Protein AF-A0A2L0RQ17-F1 (afdb_monomer_lite)

pLDDT: mean 86.35, std 10.78, range [54.88, 98.5]

Organism: NCBI:txid76758

Secondary structure (DSSP, 8-state):
-THHHHHHHHHHHHHH-SHHHHSSEEEE-SSEEEEE-SS-TT-EEEEEHHHHHHHHHHS----S-HHHHHHHHHHHHHHHHHHHHTTGGGTGGG-HHHHHHHTTS---HHHHHHHTT-GGGEEEEEHHHHHTT--EEEEETTEEEEEETTEEEETTEE--PPPTTSEEEEE-

Structure (mmCIF, N/CA/C/O backbone):
data_AF-A0A2L0RQ17-F1
#
_entry.id   AF-A0A2L0RQ17-F1
#
loop_
_atom_site.group_PDB
_atom_site.id
_atom_site.type_symbol
_atom_site.label_atom_id
_atom_site.label_alt_id
_atom_site.label_comp_id
_atom_site.label_asym_id
_atom_site.label_entity_id
_atom_site.label_seq_id
_atom_site.pdbx_PDB_ins_code
_atom_site.Cartn_x
_atom_site.Cartn_y
_atom_site.Cartn_z
_atom_site.occupancy
_atom_site.B_iso_or_equiv
_atom_site.auth_seq_id
_atom_site.auth_comp_id
_atom_site.auth_asym_id
_atom_site.auth_atom_id
_atom_site.pdbx_PDB_model_num
ATOM 1 N N . MET A 1 1 ? -7.430 6.240 -11.269 1.00 55.38 1 MET A N 1
ATOM 2 C CA . MET A 1 1 ? -6.621 5.081 -11.698 1.00 55.38 1 MET A CA 1
ATOM 3 C C . MET A 1 1 ? -5.622 4.778 -10.595 1.00 55.38 1 MET A C 1
ATOM 5 O O . MET A 1 1 ? -4.577 5.408 -10.534 1.00 55.38 1 MET A O 1
ATOM 9 N N . ASN A 1 2 ? -5.922 3.796 -9.751 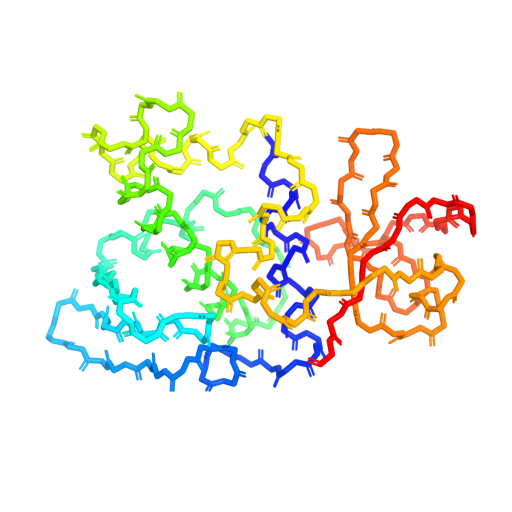1.00 65.38 2 ASN A N 1
ATOM 10 C CA . ASN A 1 2 ? -5.154 3.366 -8.575 1.00 65.38 2 ASN A CA 1
ATOM 11 C C . ASN A 1 2 ? -3.809 2.669 -8.879 1.00 65.38 2 ASN A C 1
ATOM 13 O O . ASN A 1 2 ? -3.313 1.863 -8.084 1.00 65.38 2 ASN A O 1
ATOM 17 N N . CYS A 1 3 ? -3.219 2.952 -10.042 1.00 69.25 3 CYS A N 1
ATOM 18 C CA . CYS A 1 3 ? -2.043 2.268 -10.571 1.00 69.25 3 CYS A CA 1
ATOM 19 C C . CYS A 1 3 ? -0.836 2.343 -9.632 1.00 69.25 3 CYS A C 1
ATOM 21 O O . CYS A 1 3 ? -0.119 1.357 -9.479 1.00 69.25 3 CYS A O 1
ATOM 23 N N . VAL A 1 4 ? -0.670 3.467 -8.933 1.00 77.75 4 VAL A N 1
ATOM 24 C CA . VAL A 1 4 ? 0.422 3.700 -7.983 1.00 77.75 4 VAL A CA 1
ATOM 25 C C . VAL A 1 4 ? 0.338 2.752 -6.792 1.00 77.75 4 VAL A C 1
ATOM 27 O O . VAL A 1 4 ? 1.306 2.055 -6.483 1.00 77.75 4 VAL A O 1
ATOM 30 N N . THR A 1 5 ? -0.829 2.663 -6.153 1.00 82.44 5 THR A N 1
ATOM 31 C CA . THR A 1 5 ? -1.026 1.761 -5.013 1.00 82.44 5 THR A CA 1
ATOM 32 C C . THR A 1 5 ? -0.902 0.292 -5.441 1.00 82.44 5 THR A C 1
ATOM 34 O O . THR A 1 5 ? -0.234 -0.494 -4.768 1.00 82.44 5 THR A O 1
ATOM 37 N N . VAL A 1 6 ? -1.471 -0.091 -6.589 1.00 84.38 6 VAL A N 1
ATOM 38 C CA . VAL A 1 6 ? -1.394 -1.471 -7.103 1.00 84.38 6 VAL A CA 1
ATOM 39 C C . VAL A 1 6 ? 0.040 -1.883 -7.446 1.00 84.38 6 VAL A C 1
ATOM 41 O O . VAL A 1 6 ? 0.471 -2.977 -7.071 1.00 84.38 6 VAL A O 1
ATOM 44 N N . ALA A 1 7 ? 0.800 -1.010 -8.108 1.00 81.88 7 ALA A N 1
ATOM 45 C CA . ALA A 1 7 ? 2.212 -1.237 -8.394 1.00 81.88 7 ALA A CA 1
ATOM 46 C C . ALA A 1 7 ? 3.051 -1.308 -7.107 1.00 81.88 7 ALA A C 1
ATOM 48 O O . ALA A 1 7 ? 3.916 -2.176 -6.967 1.00 81.88 7 ALA A O 1
ATOM 49 N N . GLY A 1 8 ? 2.766 -0.440 -6.132 1.00 86.25 8 GLY A N 1
ATOM 50 C CA . GLY A 1 8 ? 3.424 -0.463 -4.829 1.00 86.25 8 GLY A CA 1
ATOM 51 C C . GLY A 1 8 ? 3.225 -1.792 -4.096 1.00 86.25 8 GLY A C 1
ATOM 52 O O . GLY A 1 8 ? 4.191 -2.377 -3.608 1.00 86.25 8 GLY A O 1
ATOM 53 N N . ILE A 1 9 ? 1.992 -2.312 -4.085 1.00 90.06 9 ILE A N 1
ATOM 54 C CA . ILE A 1 9 ? 1.655 -3.601 -3.461 1.00 90.06 9 ILE A CA 1
ATOM 55 C C . ILE A 1 9 ? 2.424 -4.739 -4.125 1.00 90.06 9 ILE A C 1
ATOM 57 O O . ILE A 1 9 ? 3.038 -5.546 -3.436 1.00 90.06 9 ILE A O 1
ATOM 61 N N . LYS A 1 10 ? 2.457 -4.787 -5.458 1.00 86.69 10 LYS A N 1
ATOM 62 C CA . LYS A 1 10 ? 3.177 -5.841 -6.187 1.00 86.69 10 LYS A CA 1
ATOM 63 C C . LYS A 1 10 ? 4.678 -5.795 -5.954 1.00 86.69 10 LYS A C 1
ATOM 65 O O . LYS A 1 10 ? 5.279 -6.838 -5.716 1.00 86.69 10 LYS A O 1
ATOM 70 N N . ALA A 1 11 ? 5.269 -4.603 -5.969 1.00 85.88 11 ALA A N 1
ATOM 71 C CA . ALA A 1 11 ? 6.683 -4.427 -5.660 1.00 85.88 11 ALA A CA 1
ATOM 72 C C . ALA A 1 11 ? 7.006 -4.885 -4.228 1.00 85.88 11 ALA A C 1
ATOM 74 O O . ALA A 1 11 ? 7.980 -5.608 -4.014 1.00 85.88 11 ALA A O 1
ATOM 75 N N . ALA A 1 12 ? 6.164 -4.521 -3.255 1.00 89.88 12 ALA A N 1
ATOM 76 C CA . ALA A 1 12 ? 6.306 -4.960 -1.870 1.00 89.88 12 ALA A CA 1
ATOM 77 C C . ALA A 1 12 ? 6.183 -6.483 -1.743 1.00 89.88 12 ALA A C 1
ATOM 79 O O . ALA A 1 12 ? 7.023 -7.110 -1.095 1.00 89.88 12 ALA A O 1
ATOM 80 N N . MET A 1 13 ? 5.202 -7.082 -2.423 1.00 91.25 13 MET A N 1
ATOM 81 C CA . MET A 1 13 ? 4.995 -8.527 -2.402 1.00 91.25 13 MET A CA 1
ATOM 82 C C . MET A 1 13 ? 6.136 -9.304 -3.054 1.00 91.25 13 MET A C 1
ATOM 84 O O . MET A 1 13 ? 6.538 -10.347 -2.549 1.00 91.25 13 MET A O 1
ATOM 88 N N . GLN A 1 14 ? 6.712 -8.774 -4.131 1.00 87.31 14 GLN A N 1
ATOM 89 C CA . GLN A 1 14 ? 7.892 -9.352 -4.768 1.00 87.31 14 GLN A CA 1
ATOM 90 C C . GLN A 1 14 ? 9.139 -9.242 -3.879 1.00 87.31 14 GLN A C 1
ATOM 92 O O . GLN A 1 14 ? 9.979 -10.140 -3.886 1.00 87.31 14 GLN A O 1
ATOM 97 N N . ARG A 1 15 ? 9.283 -8.145 -3.123 1.00 87.69 15 ARG A N 1
ATOM 98 C CA . ARG A 1 15 ? 10.460 -7.898 -2.280 1.00 87.69 15 ARG A CA 1
ATOM 99 C C . ARG A 1 15 ? 10.444 -8.678 -0.973 1.00 87.69 15 ARG A C 1
ATOM 101 O O . ARG A 1 15 ? 11.493 -9.177 -0.560 1.00 87.69 15 ARG A O 1
ATOM 108 N N . PHE A 1 16 ? 9.308 -8.657 -0.283 1.00 90.00 16 PHE A N 1
ATOM 109 C CA . PHE A 1 16 ? 9.192 -9.095 1.106 1.00 90.00 16 PHE A CA 1
ATOM 110 C C . PHE A 1 16 ? 8.309 -10.335 1.260 1.00 90.00 16 PHE A C 1
ATOM 112 O O . PHE A 1 16 ? 8.579 -11.142 2.145 1.00 90.00 16 PHE A O 1
ATOM 119 N N . GLY A 1 17 ? 7.301 -10.501 0.401 1.00 92.19 17 GLY A N 1
ATOM 120 C CA . GLY A 1 17 ? 6.271 -11.534 0.518 1.00 92.19 17 GLY A CA 1
ATOM 121 C C . GLY A 1 17 ? 4.892 -10.958 0.865 1.00 92.19 17 GLY A C 1
ATOM 122 O O . GLY A 1 17 ? 4.564 -9.830 0.517 1.00 92.19 17 GLY A O 1
ATOM 123 N N . GLY A 1 18 ? 4.051 -11.743 1.523 1.00 93.12 18 GLY A N 1
ATOM 124 C CA . GLY A 1 18 ? 2.716 -11.346 1.949 1.00 93.12 18 GLY A CA 1
ATOM 125 C C . GLY A 1 18 ? 2.682 -10.272 3.052 1.00 93.12 18 GLY A C 1
ATOM 126 O O . GLY A 1 18 ? 3.712 -9.749 3.491 1.00 93.12 18 GLY A O 1
ATOM 127 N N . PRO A 1 19 ? 1.473 -9.920 3.524 1.00 96.00 19 PRO A N 1
ATOM 128 C CA . PRO A 1 19 ? 1.251 -8.848 4.496 1.00 96.00 19 PRO A CA 1
ATOM 129 C C . PRO A 1 19 ? 2.036 -9.019 5.804 1.00 96.00 19 PRO A C 1
ATOM 131 O O . PRO A 1 19 ? 2.517 -8.040 6.374 1.00 96.00 19 PRO A O 1
ATOM 134 N N . ASP A 1 20 ? 2.200 -10.261 6.255 1.00 95.06 20 ASP A N 1
ATOM 135 C CA . ASP A 1 20 ? 2.970 -10.655 7.436 1.00 95.06 20 ASP A CA 1
ATOM 136 C C . ASP A 1 20 ? 4.465 -10.331 7.309 1.00 95.06 20 ASP A C 1
ATOM 138 O O . ASP A 1 20 ? 5.121 -10.058 8.313 1.00 95.06 20 ASP A O 1
ATOM 142 N N . GLN A 1 21 ? 4.997 -10.291 6.084 1.00 94.88 21 GLN A N 1
ATOM 143 C CA . GLN A 1 21 ? 6.376 -9.885 5.811 1.00 94.88 21 GLN A CA 1
ATOM 144 C C . GLN A 1 21 ? 6.522 -8.427 5.365 1.00 94.88 21 GLN A C 1
ATOM 146 O O . GLN A 1 21 ? 7.653 -7.940 5.290 1.00 94.88 21 GLN A O 1
ATOM 151 N N . VAL A 1 22 ? 5.435 -7.704 5.087 1.00 95.25 22 VAL A N 1
ATOM 152 C CA . VAL A 1 22 ? 5.472 -6.278 4.702 1.00 95.25 22 VAL A CA 1
ATOM 153 C C . VAL A 1 22 ? 5.268 -5.360 5.906 1.00 95.25 22 VAL A C 1
ATOM 155 O O . VAL A 1 22 ? 6.013 -4.393 6.075 1.00 95.25 22 VAL A O 1
ATOM 158 N N . TYR A 1 23 ? 4.293 -5.658 6.762 1.00 96.62 23 TYR A N 1
ATOM 159 C CA . TYR A 1 23 ? 3.975 -4.834 7.928 1.00 96.62 23 TYR A CA 1
ATOM 160 C C . TYR A 1 23 ? 4.866 -5.182 9.133 1.00 96.62 23 TYR A C 1
ATOM 162 O O . TYR A 1 23 ? 5.695 -6.094 9.075 1.00 96.62 23 TYR A O 1
ATOM 170 N N . ALA A 1 24 ? 4.763 -4.412 10.221 1.00 96.31 24 ALA A N 1
ATOM 171 C CA . ALA A 1 24 ? 5.441 -4.749 11.477 1.00 96.31 24 ALA A CA 1
ATOM 172 C C . ALA A 1 24 ? 4.685 -5.838 12.251 1.00 96.31 24 ALA A C 1
ATOM 174 O O . ALA A 1 24 ? 5.309 -6.671 12.902 1.00 96.31 24 ALA A O 1
ATOM 175 N N . SER A 1 25 ? 3.351 -5.818 12.204 1.00 97.25 25 SER A N 1
ATOM 176 C CA . SER A 1 25 ? 2.494 -6.922 12.643 1.00 97.25 25 SER A CA 1
ATOM 177 C C . SER A 1 25 ? 1.123 -6.849 11.972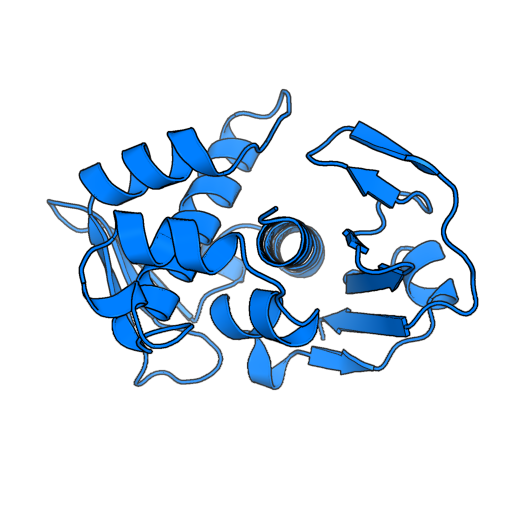 1.00 97.25 25 SER A C 1
ATOM 179 O O . SER A 1 25 ? 0.652 -5.769 11.606 1.00 97.25 25 SER A O 1
ATOM 181 N N . VAL A 1 26 ? 0.495 -8.015 11.820 1.00 97.62 26 VAL A N 1
ATOM 182 C CA . VAL A 1 26 ? -0.893 -8.178 11.382 1.00 97.62 26 VAL A CA 1
ATOM 183 C C . VAL A 1 26 ? -1.572 -9.108 12.376 1.00 97.62 26 VAL A C 1
ATOM 185 O O . VAL A 1 26 ? -1.219 -10.281 12.479 1.00 97.62 26 VAL A O 1
ATOM 188 N N . GLU A 1 27 ? -2.540 -8.585 13.116 1.00 97.75 27 GLU A N 1
ATOM 189 C CA . GLU A 1 27 ? -3.254 -9.312 14.159 1.00 97.75 27 GLU A CA 1
ATOM 190 C C . GLU A 1 27 ? -4.720 -9.435 13.777 1.00 97.75 27 GLU A C 1
ATOM 192 O O . GLU A 1 27 ? -5.399 -8.445 13.509 1.00 97.75 27 GLU A O 1
ATOM 197 N N . ARG A 1 28 ? -5.226 -10.666 13.736 1.00 97.38 28 ARG A N 1
ATOM 198 C CA . ARG A 1 28 ? -6.639 -10.905 13.456 1.00 97.38 28 ARG A CA 1
ATOM 199 C C . ARG A 1 28 ? -7.475 -10.557 14.682 1.00 97.38 28 ARG A C 1
ATOM 201 O O . ARG A 1 28 ? -7.164 -10.982 15.791 1.00 97.38 28 ARG A O 1
ATOM 208 N N . THR A 1 29 ? -8.573 -9.852 14.463 1.00 97.31 29 THR A N 1
ATOM 209 C CA . THR A 1 29 ? -9.560 -9.514 15.490 1.00 97.31 29 THR A CA 1
ATOM 210 C C . THR A 1 29 ? -10.905 -10.164 15.157 1.00 97.31 29 THR A C 1
ATOM 212 O O . THR A 1 29 ? -11.041 -10.887 14.167 1.00 97.31 29 THR A O 1
ATOM 215 N N . ARG A 1 30 ? -11.916 -9.957 16.009 1.00 96.50 30 ARG A N 1
ATOM 216 C CA . ARG A 1 30 ? -13.260 -10.522 15.800 1.00 96.50 30 ARG A CA 1
ATOM 217 C C . ARG A 1 30 ? -13.942 -9.952 14.552 1.00 96.50 30 ARG A C 1
ATOM 219 O O . ARG A 1 30 ? -14.729 -10.646 13.918 1.00 96.50 30 ARG A O 1
ATOM 226 N N . ASP A 1 31 ? -13.691 -8.686 14.250 1.00 96.38 31 ASP A N 1
ATOM 227 C CA . ASP A 1 31 ? -14.371 -7.903 13.220 1.00 96.38 31 ASP A CA 1
ATOM 228 C C . ASP A 1 31 ? -13.448 -7.486 12.064 1.00 96.38 31 ASP A C 1
ATOM 230 O O . ASP A 1 31 ? -13.908 -6.840 11.119 1.00 96.38 31 ASP A O 1
ATOM 234 N N . GLY A 1 32 ? -12.171 -7.877 12.100 1.00 97.81 32 GLY A N 1
ATOM 235 C CA . GLY A 1 32 ? -11.209 -7.528 11.068 1.00 97.81 32 GLY A CA 1
ATOM 236 C C . GLY A 1 32 ? -9.764 -7.848 11.438 1.00 97.81 32 GLY A C 1
ATOM 237 O O . GLY A 1 32 ? -9.435 -8.971 11.834 1.00 97.81 32 GLY A O 1
ATOM 238 N N . PHE A 1 33 ? -8.895 -6.854 11.262 1.00 98.44 33 PHE A N 1
ATOM 239 C CA . PHE A 1 33 ? -7.460 -6.955 11.494 1.00 98.44 33 PHE A CA 1
ATOM 240 C C . PHE A 1 33 ? -6.891 -5.645 12.031 1.00 98.44 33 PHE A C 1
ATOM 242 O O . PHE A 1 33 ? -7.163 -4.576 11.485 1.00 98.44 33 PHE A O 1
ATOM 249 N N . THR A 1 34 ? -6.022 -5.750 13.029 1.00 98.25 34 THR A N 1
ATOM 250 C CA . THR A 1 34 ? -5.162 -4.662 13.487 1.00 98.25 34 THR A CA 1
ATOM 251 C C . THR A 1 34 ? -3.813 -4.785 12.793 1.00 98.25 34 THR A C 1
ATOM 253 O O . THR A 1 34 ? -3.155 -5.823 12.867 1.00 98.25 34 THR A O 1
ATOM 256 N N . VAL A 1 35 ? -3.388 -3.727 12.111 1.00 98.19 35 VAL A N 1
ATOM 257 C CA . VAL A 1 35 ? -2.139 -3.689 11.348 1.00 98.19 35 VAL A CA 1
ATOM 258 C C . VAL A 1 35 ? -1.250 -2.591 11.893 1.00 98.19 35 VAL A C 1
ATOM 260 O O . VAL A 1 35 ? -1.646 -1.426 11.920 1.00 98.19 35 VAL A O 1
ATOM 263 N N . ARG A 1 36 ? -0.031 -2.951 12.296 1.00 97.88 36 ARG A N 1
ATOM 264 C CA . ARG A 1 36 ? 0.993 -1.994 12.722 1.00 97.88 36 ARG A CA 1
ATOM 265 C C . ARG A 1 36 ? 1.989 -1.767 11.597 1.00 97.88 36 ARG A C 1
ATOM 267 O O . ARG A 1 36 ? 2.558 -2.723 11.060 1.00 97.88 36 ARG A O 1
ATOM 274 N N . MET A 1 37 ? 2.230 -0.506 11.256 1.00 96.56 37 MET A N 1
ATOM 275 C CA . MET A 1 37 ? 3.111 -0.161 10.143 1.00 96.56 37 MET A CA 1
ATOM 276 C C . MET A 1 37 ? 4.586 -0.356 10.490 1.00 96.56 37 MET A C 1
ATOM 278 O O . MET A 1 37 ? 5.006 -0.227 11.640 1.00 96.56 37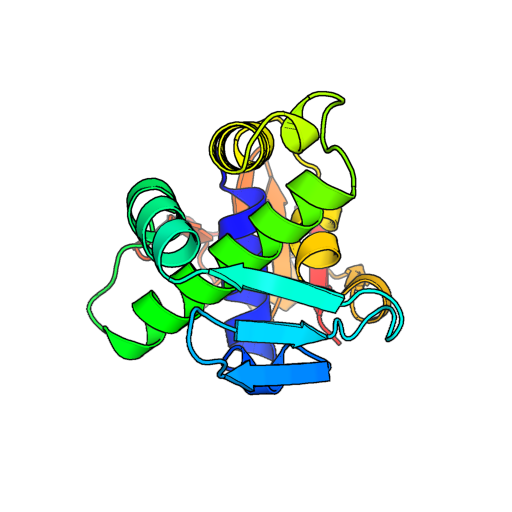 MET A O 1
ATOM 282 N N . ARG A 1 38 ? 5.385 -0.654 9.461 1.00 95.00 38 ARG A N 1
ATOM 283 C CA . ARG A 1 38 ? 6.838 -0.835 9.575 1.00 95.00 38 ARG A CA 1
ATOM 284 C C . ARG A 1 38 ? 7.611 0.481 9.637 1.00 95.00 38 ARG A C 1
ATOM 286 O O . ARG A 1 38 ? 8.665 0.532 10.262 1.00 95.00 38 ARG A O 1
ATOM 293 N N . ASP A 1 39 ? 7.114 1.533 8.997 1.00 93.62 39 ASP A N 1
ATOM 294 C CA . ASP A 1 39 ? 7.773 2.841 8.962 1.00 93.62 39 ASP A CA 1
ATOM 295 C C . ASP A 1 39 ? 7.668 3.598 10.289 1.00 93.62 39 ASP A C 1
ATOM 297 O O . ASP A 1 39 ? 8.591 4.332 10.641 1.00 93.62 39 ASP A O 1
ATOM 301 N N . ASN A 1 40 ? 6.571 3.416 11.024 1.00 92.50 40 ASN A N 1
ATOM 302 C CA . ASN A 1 40 ? 6.365 3.999 12.341 1.00 92.50 40 ASN A CA 1
ATOM 303 C C . ASN A 1 40 ? 5.448 3.099 13.196 1.00 92.50 40 ASN A C 1
ATOM 305 O O . ASN A 1 40 ? 4.267 2.974 12.872 1.00 92.50 40 ASN A O 1
ATOM 309 N N . PRO A 1 41 ? 5.934 2.537 14.320 1.00 84.06 41 PRO A N 1
ATOM 310 C CA . PRO A 1 41 ? 5.124 1.705 15.213 1.00 84.06 41 PRO A CA 1
ATOM 311 C C . PRO A 1 41 ? 3.896 2.405 15.811 1.00 84.06 41 PRO A C 1
ATOM 313 O O . PRO A 1 41 ? 2.958 1.721 16.216 1.00 84.06 41 PRO A O 1
ATOM 316 N N . ALA A 1 42 ? 3.887 3.742 15.877 1.00 91.69 42 ALA A N 1
ATOM 317 C CA . ALA A 1 42 ? 2.730 4.515 16.331 1.00 91.69 42 ALA A CA 1
ATOM 318 C C . ALA A 1 42 ? 1.577 4.515 15.309 1.00 91.69 42 ALA A C 1
ATOM 320 O O . ALA A 1 42 ? 0.431 4.764 15.675 1.00 91.69 42 ALA A O 1
ATOM 321 N N . ASN A 1 43 ? 1.857 4.194 14.043 1.00 95.19 43 ASN A N 1
ATOM 322 C CA . ASN A 1 43 ? 0.837 4.063 13.012 1.00 95.19 43 ASN A CA 1
ATOM 323 C C . ASN A 1 43 ? 0.247 2.654 13.084 1.00 95.19 43 ASN A C 1
ATOM 325 O O . ASN A 1 43 ? 0.831 1.686 12.592 1.00 95.19 43 ASN A O 1
ATOM 329 N N . THR A 1 44 ? -0.909 2.547 13.728 1.00 97.06 44 THR A N 1
ATOM 330 C CA . THR A 1 44 ? -1.689 1.313 13.813 1.00 97.06 44 THR A CA 1
ATOM 331 C C . THR A 1 44 ? -3.080 1.561 13.255 1.00 97.06 44 THR A C 1
ATOM 333 O O . THR A 1 44 ? -3.726 2.550 13.596 1.00 97.06 44 THR A O 1
ATOM 336 N N . TYR A 1 45 ? -3.540 0.658 12.396 1.00 97.56 45 TYR A N 1
ATOM 337 C CA . TYR A 1 45 ? -4.798 0.786 11.676 1.00 97.56 45 TYR A CA 1
ATOM 338 C C . TYR A 1 45 ? -5.649 -0.465 11.858 1.00 97.56 45 TYR A C 1
ATOM 340 O O . TYR A 1 45 ? -5.159 -1.581 11.699 1.00 97.56 45 TYR A O 1
ATOM 348 N N . HIS A 1 46 ? -6.932 -0.275 12.157 1.00 98.12 46 HIS A N 1
ATOM 349 C CA . HIS A 1 46 ? -7.916 -1.356 12.166 1.00 98.12 46 HIS A CA 1
ATOM 350 C C . HIS A 1 46 ? -8.666 -1.372 10.837 1.00 98.12 46 HIS A C 1
ATOM 352 O O . HIS A 1 46 ? -9.239 -0.358 10.434 1.00 98.12 46 HIS A O 1
ATOM 358 N N . VAL A 1 47 ? -8.641 -2.515 10.158 1.00 98.12 47 VAL A N 1
ATOM 359 C CA . VAL A 1 47 ? -9.359 -2.763 8.905 1.00 98.12 47 VAL A CA 1
ATOM 360 C C . VAL A 1 47 ? -10.442 -3.789 9.180 1.00 98.12 47 VAL A C 1
ATOM 362 O O . VAL A 1 47 ? -10.142 -4.922 9.558 1.00 98.12 47 VAL A O 1
ATOM 365 N N . THR A 1 48 ? -11.699 -3.412 8.976 1.00 98.50 48 THR A N 1
ATOM 366 C CA . THR A 1 48 ? -12.835 -4.314 9.203 1.00 98.50 48 THR A CA 1
ATOM 367 C C . THR A 1 48 ? -13.023 -5.301 8.048 1.00 98.50 48 THR A C 1
ATOM 369 O O . THR A 1 48 ? -12.564 -5.086 6.924 1.00 98.50 48 THR A O 1
ATOM 372 N N . HIS A 1 49 ? -13.769 -6.380 8.287 1.00 98.19 49 HIS A N 1
ATOM 373 C CA . HIS A 1 49 ? -14.170 -7.303 7.220 1.00 98.19 49 HIS A CA 1
ATOM 374 C C . HIS A 1 49 ? -14.999 -6.625 6.118 1.00 98.19 49 HIS A C 1
ATOM 376 O O . HIS A 1 49 ? -14.855 -6.974 4.948 1.00 98.19 49 HIS A O 1
ATOM 382 N N . ALA A 1 50 ? -15.839 -5.647 6.469 1.00 98.06 50 ALA A N 1
ATOM 383 C CA . ALA A 1 50 ? -16.631 -4.900 5.492 1.00 98.06 50 ALA A CA 1
ATOM 384 C C . ALA A 1 50 ? -15.738 -4.057 4.567 1.00 98.06 50 ALA A C 1
ATOM 386 O O . ALA A 1 50 ? -15.901 -4.083 3.350 1.00 98.06 50 ALA A O 1
ATOM 387 N N . GLU A 1 51 ? -14.744 -3.382 5.138 1.00 98.31 51 GLU A N 1
ATOM 388 C CA . GLU A 1 51 ? -13.775 -2.570 4.396 1.00 98.31 51 GLU A CA 1
ATOM 389 C C . GLU A 1 51 ? -12.876 -3.423 3.506 1.00 98.31 51 GLU A C 1
ATOM 391 O O . GLU A 1 51 ? -12.606 -3.056 2.365 1.00 98.31 51 GLU A O 1
ATOM 396 N N . LEU A 1 52 ? -12.466 -4.601 3.981 1.00 97.50 52 LEU A N 1
ATOM 397 C CA . LEU A 1 52 ? -11.723 -5.552 3.160 1.00 97.50 52 LEU A CA 1
ATOM 398 C C . LEU A 1 52 ? -12.525 -5.980 1.921 1.00 97.50 52 LEU A C 1
ATOM 400 O O . LEU A 1 52 ? -11.972 -6.040 0.822 1.00 97.50 52 LEU A O 1
ATOM 404 N N . ASN A 1 53 ? -13.824 -6.244 2.082 1.00 96.88 53 ASN A N 1
ATOM 405 C CA . ASN A 1 53 ? -14.701 -6.605 0.969 1.00 96.88 53 ASN A CA 1
ATOM 406 C C . ASN A 1 53 ? -14.880 -5.440 -0.016 1.00 96.88 53 ASN A C 1
ATOM 408 O O . ASN A 1 53 ? -14.817 -5.649 -1.227 1.00 96.88 53 ASN A O 1
ATOM 412 N N . GLU A 1 54 ? -15.064 -4.214 0.483 1.00 97.06 54 GLU A N 1
ATOM 413 C CA . GLU A 1 54 ? -15.181 -3.029 -0.373 1.00 97.06 54 GLU A CA 1
ATOM 414 C C . GLU A 1 54 ? -13.884 -2.765 -1.154 1.00 97.06 54 GLU A C 1
ATOM 416 O O . GLU A 1 54 ? -13.914 -2.520 -2.362 1.00 97.06 54 GLU A O 1
ATOM 421 N N . ALA A 1 55 ? -12.735 -2.882 -0.488 1.00 95.50 55 ALA A N 1
ATOM 422 C CA . ALA A 1 55 ? -11.425 -2.743 -1.108 1.00 95.50 55 ALA A CA 1
ATOM 423 C C . ALA A 1 55 ? -11.198 -3.807 -2.193 1.00 95.50 55 ALA A C 1
ATOM 425 O O . ALA A 1 55 ? -10.753 -3.473 -3.289 1.00 95.50 55 ALA A O 1
ATOM 426 N N . ALA A 1 56 ? -11.554 -5.069 -1.932 1.00 93.75 56 ALA A N 1
ATOM 427 C CA . ALA A 1 56 ? -11.440 -6.150 -2.911 1.00 93.75 56 ALA A CA 1
ATOM 428 C C . ALA A 1 56 ? -12.304 -5.916 -4.162 1.00 93.75 56 ALA A C 1
ATOM 430 O O . ALA A 1 56 ? -11.884 -6.258 -5.266 1.00 93.75 56 ALA A O 1
ATOM 431 N N . ALA A 1 57 ? -13.479 -5.299 -4.012 1.00 93.44 57 ALA A N 1
ATOM 432 C CA . ALA A 1 57 ? -14.347 -4.956 -5.138 1.00 93.44 57 ALA A CA 1
ATOM 433 C C . ALA A 1 57 ? -13.789 -3.814 -6.010 1.00 93.44 57 ALA A C 1
ATOM 435 O O . ALA A 1 57 ? -14.132 -3.723 -7.188 1.00 93.44 57 ALA A O 1
ATOM 436 N N . ARG A 1 58 ? -12.932 -2.948 -5.450 1.00 90.69 58 ARG A N 1
ATOM 437 C CA . ARG A 1 58 ? -12.409 -1.740 -6.118 1.00 90.69 58 ARG A CA 1
ATOM 438 C C . ARG A 1 58 ? -10.941 -1.822 -6.534 1.00 90.69 58 ARG A C 1
ATOM 440 O O . ARG A 1 58 ? -10.506 -1.034 -7.364 1.00 90.69 58 ARG A O 1
ATOM 447 N N . SER A 1 59 ? -10.174 -2.765 -5.993 1.00 86.19 59 SER A N 1
ATOM 448 C CA . SER A 1 59 ? -8.723 -2.850 -6.208 1.00 86.19 59 SER A CA 1
ATOM 449 C C . SER A 1 59 ? -8.328 -3.097 -7.667 1.00 86.19 59 SER A C 1
ATOM 451 O O . SER A 1 59 ? -7.273 -2.643 -8.111 1.00 86.19 59 SER A O 1
ATOM 453 N N . GLY A 1 60 ? -9.161 -3.819 -8.422 1.00 84.75 60 GLY A N 1
ATOM 454 C CA . GLY A 1 60 ? -8.904 -4.166 -9.819 1.00 84.75 60 GLY A CA 1
ATOM 455 C C . GLY A 1 60 ? -7.813 -5.225 -10.026 1.00 84.75 60 GLY A C 1
ATOM 456 O O . GLY A 1 60 ? -7.425 -5.461 -11.171 1.00 84.75 60 GLY A O 1
ATOM 457 N N . PHE A 1 61 ? -7.309 -5.876 -8.967 1.00 84.69 61 PHE A N 1
ATOM 458 C CA . PHE A 1 61 ? -6.332 -6.964 -9.102 1.00 84.69 61 PHE A CA 1
ATOM 459 C C . PHE A 1 61 ? -6.911 -8.144 -9.897 1.00 84.69 61 PHE A C 1
ATOM 461 O O . PHE A 1 61 ? -8.028 -8.594 -9.643 1.00 84.69 61 PHE A O 1
ATOM 468 N N . ARG A 1 62 ? -6.126 -8.682 -10.838 1.00 83.44 62 ARG A N 1
ATOM 469 C CA . ARG A 1 62 ? -6.470 -9.872 -11.629 1.00 83.44 62 ARG A CA 1
ATOM 470 C C . ARG A 1 62 ? -5.362 -10.915 -11.525 1.00 83.44 62 ARG A C 1
ATOM 472 O O . ARG A 1 62 ? -4.186 -10.575 -11.426 1.00 83.44 62 ARG A O 1
ATOM 479 N N . GLY A 1 63 ? -5.737 -12.191 -11.546 1.00 81.88 63 GLY A N 1
ATOM 480 C CA . GLY A 1 63 ? -4.800 -13.310 -11.464 1.00 81.88 63 GLY A CA 1
ATOM 481 C C . GLY A 1 63 ? -5.506 -14.633 -11.179 1.00 81.88 63 GLY A C 1
ATOM 482 O O . GLY A 1 63 ? -6.711 -14.665 -10.952 1.00 81.88 63 GLY A O 1
ATOM 483 N N . THR A 1 64 ? -4.753 -15.731 -11.195 1.00 84.38 64 THR A N 1
ATOM 484 C CA . THR A 1 64 ? -5.273 -17.089 -10.936 1.00 84.38 64 THR A CA 1
ATOM 485 C C . THR A 1 64 ? -4.918 -17.616 -9.545 1.00 84.38 64 THR A C 1
ATOM 487 O O . THR A 1 64 ? -5.522 -18.575 -9.072 1.00 84.38 64 THR A O 1
ATOM 490 N N . ASN A 1 65 ? -3.955 -16.993 -8.858 1.00 89.50 65 ASN A N 1
ATOM 491 C CA . ASN A 1 65 ? -3.566 -17.368 -7.503 1.00 89.50 65 ASN A CA 1
ATOM 492 C C . ASN A 1 65 ? -4.440 -16.636 -6.473 1.00 89.50 65 ASN A C 1
ATOM 494 O O . ASN A 1 65 ? -4.191 -15.475 -6.145 1.00 89.50 65 ASN A O 1
ATOM 498 N N . GLN A 1 66 ? -5.445 -17.330 -5.932 1.00 91.06 66 GLN A N 1
ATOM 499 C CA . GLN A 1 66 ? -6.403 -16.736 -4.997 1.00 91.06 66 GLN A CA 1
ATOM 500 C C . GLN A 1 66 ? -5.759 -16.240 -3.694 1.00 91.06 66 GLN A C 1
ATOM 502 O O . GLN A 1 66 ? -6.169 -15.208 -3.168 1.00 91.06 66 GLN A O 1
ATOM 507 N N . LYS A 1 67 ? -4.737 -16.937 -3.178 1.00 91.88 67 LYS A N 1
ATOM 508 C CA . LYS A 1 67 ? -4.019 -16.503 -1.968 1.00 91.88 67 LYS A CA 1
ATOM 509 C C . LYS A 1 67 ? -3.368 -15.141 -2.199 1.00 91.88 67 LYS A C 1
ATOM 511 O O . LYS A 1 67 ? -3.571 -14.229 -1.406 1.00 91.88 67 LYS A O 1
ATOM 516 N N . MET A 1 68 ? -2.667 -14.998 -3.321 1.00 89.50 68 MET A N 1
ATOM 517 C CA . MET A 1 68 ? -1.999 -13.752 -3.695 1.00 89.50 68 MET A CA 1
ATOM 518 C C . MET A 1 68 ? -2.996 -12.609 -3.919 1.00 89.50 68 MET A C 1
ATOM 520 O O . MET A 1 68 ? -2.741 -11.487 -3.494 1.00 89.50 68 MET A O 1
ATOM 524 N N . LEU A 1 69 ? -4.152 -12.887 -4.534 1.00 92.56 69 LEU A N 1
ATOM 525 C CA . LEU A 1 69 ? -5.215 -11.889 -4.694 1.00 92.56 69 LEU A CA 1
ATOM 526 C C . LEU A 1 69 ? -5.776 -11.425 -3.347 1.00 92.56 69 LEU A C 1
ATOM 528 O O . LEU A 1 69 ? -5.958 -10.228 -3.143 1.00 92.56 69 LEU A O 1
ATOM 532 N N . ASN A 1 70 ? -6.016 -12.350 -2.416 1.00 94.75 70 ASN A N 1
ATOM 533 C CA . ASN A 1 70 ? -6.509 -12.011 -1.082 1.00 94.75 70 ASN A CA 1
ATOM 534 C C . ASN A 1 70 ? -5.494 -11.157 -0.309 1.00 94.75 70 ASN A C 1
ATOM 536 O O . ASN A 1 70 ? -5.874 -10.175 0.324 1.00 94.75 70 ASN A O 1
ATOM 540 N N . GLU A 1 71 ? -4.207 -11.496 -0.398 1.00 96.44 71 GLU A N 1
ATOM 541 C CA . GLU A 1 71 ? -3.114 -10.731 0.211 1.00 96.44 71 GLU A CA 1
ATOM 542 C C . GLU A 1 71 ? -2.988 -9.326 -0.388 1.00 96.44 71 GLU A C 1
ATOM 544 O O . GLU A 1 71 ? -2.898 -8.346 0.350 1.00 96.44 71 GLU A O 1
ATOM 549 N N . ALA A 1 72 ? -3.061 -9.207 -1.714 1.00 94.56 72 ALA A N 1
ATOM 550 C CA . ALA A 1 72 ? -3.007 -7.921 -2.398 1.00 94.56 72 ALA A CA 1
ATOM 551 C C . ALA A 1 72 ? -4.219 -7.034 -2.058 1.00 94.56 72 ALA A C 1
ATOM 553 O O . ALA A 1 72 ? -4.061 -5.849 -1.759 1.00 94.56 72 ALA A O 1
ATOM 554 N N . ASN A 1 73 ? -5.426 -7.610 -2.030 1.00 96.12 73 ASN A N 1
ATOM 555 C CA . ASN A 1 73 ? -6.647 -6.913 -1.614 1.00 96.12 73 ASN A CA 1
ATOM 556 C C . ASN A 1 73 ? -6.577 -6.453 -0.154 1.00 96.12 73 ASN A C 1
ATOM 558 O O . ASN A 1 73 ? -7.005 -5.344 0.163 1.00 96.12 73 ASN A O 1
ATOM 562 N N . PHE A 1 74 ? -5.994 -7.270 0.724 1.00 98.00 74 PHE A N 1
ATOM 563 C CA . PHE A 1 74 ? -5.745 -6.891 2.109 1.00 98.00 74 PHE A CA 1
ATOM 564 C C . PHE A 1 74 ? -4.813 -5.681 2.207 1.00 98.00 74 PHE A C 1
ATOM 566 O O . PHE A 1 74 ? -5.149 -4.697 2.863 1.00 98.00 74 PHE A O 1
ATOM 573 N N . MET A 1 75 ? -3.679 -5.705 1.504 1.00 97.62 75 MET A N 1
ATOM 574 C CA . MET A 1 75 ? -2.740 -4.579 1.496 1.00 97.62 75 MET A CA 1
ATOM 575 C C . MET A 1 75 ? -3.355 -3.304 0.899 1.00 97.62 75 MET A C 1
ATOM 577 O O . MET A 1 75 ? -3.069 -2.202 1.369 1.00 97.62 75 MET A O 1
ATOM 581 N N . TYR A 1 76 ? -4.243 -3.442 -0.090 1.00 96.38 76 TYR A N 1
ATOM 582 C CA . TYR A 1 76 ? -5.012 -2.327 -0.649 1.00 96.38 76 TYR A CA 1
ATOM 583 C C . TYR A 1 76 ? -5.966 -1.714 0.381 1.00 96.38 76 TYR A C 1
ATOM 585 O O . TYR A 1 76 ? -5.996 -0.493 0.537 1.00 96.38 76 TYR A O 1
ATOM 593 N N . ALA A 1 77 ? -6.672 -2.547 1.153 1.00 97.75 77 ALA A N 1
ATOM 594 C CA . ALA A 1 77 ? -7.537 -2.086 2.236 1.00 97.75 77 ALA A CA 1
ATOM 595 C C . ALA A 1 77 ? -6.754 -1.336 3.328 1.00 97.75 77 ALA A C 1
ATOM 597 O O . ALA A 1 77 ? -7.198 -0.289 3.797 1.00 97.75 77 ALA A O 1
ATOM 598 N N . VAL A 1 78 ? -5.563 -1.824 3.697 1.00 97.88 78 VAL A N 1
ATOM 599 C CA . VAL A 1 78 ? -4.672 -1.142 4.654 1.00 97.88 78 VAL A CA 1
ATOM 600 C C . VAL A 1 78 ? -4.198 0.207 4.107 1.00 97.88 78 VAL A C 1
ATOM 602 O O . VAL A 1 78 ? -4.220 1.197 4.839 1.00 97.88 78 VAL A O 1
ATOM 605 N N . SER A 1 79 ? -3.823 0.277 2.824 1.00 96.31 79 SER A N 1
ATOM 606 C CA . SER A 1 79 ? -3.448 1.539 2.167 1.00 96.31 79 SER A CA 1
ATOM 607 C C . SER A 1 79 ? -4.585 2.565 2.237 1.00 96.31 79 SER A C 1
ATOM 609 O O . SER A 1 79 ? -4.376 3.697 2.674 1.00 96.31 79 SER A O 1
ATOM 611 N N . ALA A 1 80 ? -5.814 2.147 1.911 1.00 96.50 80 ALA A N 1
ATOM 612 C CA . ALA A 1 80 ? -7.005 2.991 1.998 1.00 96.50 80 ALA A CA 1
ATOM 613 C C . ALA A 1 80 ? -7.301 3.425 3.438 1.00 96.50 80 ALA A C 1
ATOM 615 O O . ALA A 1 80 ? -7.627 4.581 3.691 1.00 96.50 80 ALA A O 1
ATOM 616 N N . LYS A 1 81 ? -7.134 2.527 4.413 1.00 97.88 81 LYS A N 1
ATOM 617 C CA . LYS A 1 81 ? -7.338 2.847 5.828 1.00 97.88 81 LYS A CA 1
ATOM 618 C C . LYS A 1 81 ? -6.354 3.905 6.321 1.00 97.88 81 LYS A C 1
ATOM 620 O O . LYS A 1 81 ? -6.744 4.824 7.040 1.00 97.88 81 LYS A O 1
ATOM 625 N N . ARG A 1 82 ? -5.094 3.816 5.896 1.00 96.56 82 ARG A N 1
ATOM 626 C CA . ARG A 1 82 ? -4.101 4.854 6.165 1.00 96.56 82 ARG A CA 1
ATOM 627 C C . ARG A 1 82 ? -4.446 6.166 5.467 1.00 96.56 82 ARG A C 1
ATOM 629 O O . ARG A 1 82 ? -4.392 7.202 6.116 1.00 96.56 82 ARG A O 1
ATOM 636 N N . ALA A 1 83 ? -4.848 6.124 4.197 1.00 95.00 83 ALA A N 1
ATOM 637 C CA . ALA A 1 83 ? -5.287 7.309 3.458 1.00 95.00 83 ALA A CA 1
ATOM 638 C C . ALA A 1 83 ? -6.472 8.010 4.146 1.00 95.00 83 ALA A C 1
ATOM 640 O O . ALA A 1 83 ? -6.477 9.232 4.269 1.00 95.00 83 ALA A O 1
ATOM 641 N N . GLN A 1 84 ? -7.434 7.241 4.665 1.00 97.25 84 GLN A N 1
ATOM 642 C CA . GLN A 1 84 ? -8.552 7.754 5.457 1.00 97.25 84 GLN A CA 1
ATOM 643 C C . GLN A 1 84 ? -8.057 8.496 6.706 1.00 97.25 84 GLN A C 1
ATOM 645 O O . GLN A 1 84 ? -8.482 9.620 6.966 1.00 97.25 84 GLN A O 1
ATOM 650 N N . ALA A 1 85 ? -7.156 7.873 7.471 1.00 96.38 85 ALA A N 1
ATOM 651 C CA . ALA A 1 85 ? -6.625 8.431 8.714 1.00 96.38 85 ALA A CA 1
ATOM 652 C C . ALA A 1 85 ? -5.738 9.668 8.488 1.00 96.38 85 ALA A C 1
ATOM 654 O O . ALA A 1 85 ? -5.783 10.606 9.278 1.00 96.38 85 ALA A O 1
ATOM 655 N N . GLU A 1 86 ? -4.954 9.683 7.407 1.00 94.25 86 GLU A N 1
ATOM 656 C CA . GLU A 1 86 ? -4.095 10.809 7.014 1.00 94.25 86 GLU A CA 1
ATOM 657 C C . GLU A 1 86 ? -4.865 11.889 6.216 1.00 94.25 86 GLU A C 1
ATOM 659 O O . GLU A 1 86 ? -4.274 12.884 5.807 1.00 94.25 86 GLU A O 1
ATOM 664 N N . ASN A 1 87 ? -6.182 11.721 6.019 1.00 94.25 87 ASN A N 1
ATOM 665 C CA . ASN A 1 87 ? -7.050 12.589 5.217 1.00 94.25 87 ASN A CA 1
ATOM 666 C C . ASN A 1 87 ? -6.467 12.917 3.829 1.00 94.25 87 ASN A C 1
ATOM 668 O O . ASN A 1 87 ? -6.397 14.079 3.422 1.00 94.25 87 ASN A O 1
ATOM 672 N N . ASN A 1 88 ? -6.048 11.873 3.113 1.00 90.00 88 ASN A N 1
ATOM 673 C CA . ASN A 1 88 ? -5.509 11.963 1.761 1.00 90.00 88 ASN A CA 1
ATOM 674 C C . ASN A 1 88 ? -6.402 12.822 0.845 1.00 90.00 88 ASN A C 1
ATOM 676 O O . ASN A 1 88 ? -7.633 12.754 0.914 1.00 90.00 88 ASN A O 1
ATOM 680 N N . ASP A 1 89 ? -5.774 13.661 0.022 1.00 88.06 89 ASP A N 1
ATOM 681 C CA . ASP A 1 89 ? -6.418 14.651 -0.857 1.00 88.06 89 ASP A CA 1
ATOM 682 C C . ASP A 1 89 ? -7.386 15.632 -0.161 1.00 88.06 89 ASP A C 1
ATOM 684 O O . ASP A 1 89 ? -8.164 16.325 -0.814 1.00 88.06 89 ASP A O 1
ATOM 688 N N . GLY A 1 90 ? -7.364 15.711 1.173 1.00 91.38 90 GLY A N 1
ATOM 689 C CA . GLY A 1 90 ? -8.219 16.595 1.964 1.00 91.38 90 GLY A CA 1
ATOM 690 C C . GLY A 1 90 ? -9.650 16.093 2.183 1.00 91.38 90 GLY A C 1
ATOM 691 O O . GLY A 1 90 ? -10.380 16.722 2.952 1.00 91.38 90 GLY A O 1
ATOM 692 N N . TYR A 1 91 ? -10.052 14.973 1.571 1.00 93.12 91 TYR A N 1
ATOM 693 C CA . TYR A 1 91 ? -11.418 14.437 1.672 1.00 93.12 91 TYR A CA 1
ATOM 694 C C . TYR A 1 91 ? -11.504 12.959 2.083 1.00 93.12 91 TYR A C 1
ATOM 696 O O . TYR A 1 91 ? -12.597 12.490 2.407 1.00 93.12 91 TYR A O 1
ATOM 704 N N . ALA A 1 92 ? -10.396 12.210 2.113 1.00 94.44 92 ALA A N 1
ATOM 705 C CA . ALA A 1 92 ? -10.425 10.776 2.415 1.00 94.44 92 ALA A CA 1
ATOM 706 C C . ALA A 1 92 ? -11.006 10.442 3.799 1.00 94.44 92 ALA A C 1
ATOM 708 O O . ALA A 1 92 ? -11.583 9.373 3.977 1.00 94.44 92 ALA A O 1
ATOM 709 N N . SER A 1 93 ? -10.904 11.346 4.779 1.00 96.75 93 SER A N 1
ATOM 710 C CA . SER A 1 93 ? -11.435 11.122 6.135 1.00 96.75 93 SER A CA 1
ATOM 711 C C . SER A 1 93 ? -12.962 10.993 6.196 1.00 96.75 93 SER A C 1
ATOM 713 O O . SER A 1 93 ? -13.484 10.441 7.164 1.00 96.75 93 SER A O 1
ATOM 715 N N . GLN A 1 94 ? -13.684 11.442 5.162 1.00 97.12 94 GLN A N 1
ATOM 716 C CA . GLN A 1 94 ? -15.150 11.427 5.122 1.00 97.12 94 GLN A CA 1
ATOM 717 C C . GLN A 1 94 ? -15.738 10.013 5.220 1.00 97.12 94 GLN A C 1
ATOM 719 O O . GLN A 1 94 ? -16.792 9.821 5.821 1.00 97.12 94 GLN A O 1
ATOM 724 N N . SER A 1 95 ? -15.093 9.021 4.600 1.00 97.56 95 SER A N 1
ATOM 725 C CA . SER A 1 95 ? -15.513 7.616 4.641 1.00 97.56 95 SER A CA 1
ATOM 726 C C . SER A 1 95 ? -14.427 6.703 4.073 1.00 97.56 95 SER A C 1
ATOM 728 O O . SER A 1 95 ? -13.538 7.152 3.354 1.00 97.56 95 SER A O 1
ATOM 730 N N . PHE A 1 96 ? -14.531 5.396 4.318 1.00 97.50 96 PHE A N 1
ATOM 731 C CA . PHE A 1 96 ? -13.628 4.433 3.685 1.00 97.50 96 PHE A CA 1
ATOM 732 C C . PHE A 1 96 ? -13.757 4.443 2.151 1.00 97.50 96 PHE A C 1
ATOM 734 O O . PHE A 1 96 ? -12.747 4.428 1.452 1.00 97.50 96 PHE A O 1
ATOM 741 N N . SER A 1 97 ? -14.975 4.593 1.613 1.00 96.25 97 SER A N 1
ATOM 742 C CA . SER A 1 97 ? -15.177 4.785 0.170 1.00 96.25 97 SER A CA 1
ATOM 743 C C . SER A 1 97 ? -14.499 6.054 -0.352 1.00 96.25 97 SER A C 1
ATOM 745 O O . SER A 1 97 ? -14.000 6.042 -1.476 1.00 96.25 97 SER A O 1
ATOM 747 N N . ALA A 1 98 ? -14.509 7.153 0.409 1.00 95.25 98 ALA A N 1
ATOM 748 C CA . ALA A 1 98 ? -13.816 8.381 0.023 1.00 95.25 98 ALA A CA 1
ATOM 749 C C . ALA A 1 98 ? -12.300 8.158 -0.013 1.00 95.25 98 ALA A C 1
ATOM 751 O O . ALA A 1 98 ? -11.644 8.594 -0.953 1.00 95.25 98 ALA A O 1
ATOM 752 N N . ALA A 1 99 ? -11.762 7.404 0.945 1.00 95.44 99 ALA A N 1
ATOM 753 C CA . ALA A 1 99 ? -10.360 7.013 0.939 1.00 95.44 99 ALA A CA 1
ATOM 754 C C . ALA A 1 99 ? -9.996 6.090 -0.232 1.00 95.44 99 ALA A C 1
ATOM 756 O O . ALA A 1 99 ? -8.944 6.260 -0.832 1.00 95.44 99 ALA A O 1
ATOM 757 N N . LEU A 1 100 ? -10.863 5.151 -0.623 1.00 93.50 100 LEU A N 1
ATOM 758 C CA . LEU A 1 100 ? -10.644 4.349 -1.834 1.00 93.50 100 LEU A CA 1
ATOM 759 C C . LEU A 1 100 ? -10.623 5.227 -3.092 1.00 93.50 100 LEU A C 1
ATOM 761 O O . LEU A 1 100 ? -9.761 5.036 -3.942 1.00 93.50 100 LEU A O 1
ATOM 765 N N . ASN A 1 101 ? -11.514 6.220 -3.182 1.00 91.31 101 ASN A N 1
ATOM 766 C CA . ASN A 1 101 ? -11.518 7.179 -4.289 1.00 91.31 101 ASN A CA 1
ATOM 767 C C . ASN A 1 101 ? -10.261 8.065 -4.293 1.00 91.31 101 ASN A C 1
ATOM 769 O O . ASN A 1 101 ? -9.755 8.397 -5.362 1.00 91.31 101 ASN A O 1
ATOM 773 N N . SER A 1 102 ? -9.725 8.420 -3.122 1.00 89.38 102 SER A N 1
ATOM 774 C CA . SER A 1 102 ? -8.470 9.175 -3.048 1.00 89.38 102 SER A CA 1
ATOM 775 C C . SER A 1 102 ? -7.269 8.352 -3.498 1.00 89.38 102 SER A C 1
ATOM 777 O O . SER A 1 102 ? -6.273 8.929 -3.901 1.00 89.38 102 SER A O 1
ATOM 779 N N . LEU A 1 103 ? -7.367 7.014 -3.491 1.00 87.56 103 LEU A N 1
ATOM 780 C CA . LEU A 1 103 ? -6.335 6.164 -4.090 1.00 87.56 103 LEU A CA 1
ATOM 781 C C . LEU A 1 103 ? -6.322 6.202 -5.625 1.00 87.56 103 LEU A C 1
ATOM 783 O O . LEU A 1 103 ? -5.402 5.680 -6.253 1.00 87.56 103 LEU A O 1
ATOM 787 N N . ASP A 1 104 ? -7.368 6.756 -6.238 1.00 76.75 104 ASP A N 1
ATOM 788 C CA . ASP A 1 104 ? -7.547 6.842 -7.684 1.00 76.75 104 ASP A CA 1
ATOM 789 C C . ASP A 1 104 ? -7.107 8.189 -8.281 1.00 76.75 104 ASP A C 1
ATOM 791 O O . ASP A 1 104 ? -7.183 8.349 -9.508 1.00 76.75 104 ASP A O 1
ATOM 795 N N . SER A 1 105 ? -6.660 9.136 -7.451 1.00 65.38 105 SER A N 1
ATOM 796 C CA . SER A 1 105 ? -6.185 10.456 -7.871 1.00 65.38 105 SER A CA 1
ATOM 797 C C . SER A 1 105 ? -4.718 10.411 -8.342 1.00 65.38 105 SER A C 1
ATOM 799 O O . SER A 1 105 ? -4.102 9.348 -8.413 1.00 65.38 105 SER A O 1
ATOM 801 N N . TRP A 1 106 ? -4.172 11.547 -8.780 1.00 56.22 106 TRP A N 1
ATOM 802 C CA . TRP A 1 106 ? -2.808 11.664 -9.311 1.00 56.22 106 TRP A CA 1
ATOM 803 C C . TRP A 1 106 ? -1.752 11.466 -8.211 1.00 56.22 106 TRP A C 1
ATOM 805 O O . TRP A 1 106 ? -1.196 12.427 -7.688 1.00 56.22 106 TRP A O 1
ATOM 815 N N . GLU A 1 107 ? -1.474 10.213 -7.859 1.00 61.69 107 GLU A N 1
ATOM 816 C CA . GLU A 1 107 ? -0.498 9.870 -6.824 1.00 61.69 107 GLU A CA 1
ATOM 817 C C . GLU A 1 107 ? 0.932 9.850 -7.367 1.00 61.69 107 GLU A C 1
ATOM 819 O O . GLU A 1 107 ? 1.210 9.364 -8.467 1.00 61.69 107 GLU A O 1
ATOM 824 N N . ASN A 1 108 ? 1.885 10.307 -6.555 1.00 65.31 108 ASN A N 1
ATOM 825 C CA . ASN A 1 108 ? 3.301 10.104 -6.846 1.00 65.31 108 ASN A CA 1
ATOM 826 C C . ASN A 1 108 ? 3.697 8.657 -6.499 1.00 65.31 108 ASN A C 1
ATOM 828 O O . ASN A 1 108 ? 3.318 8.140 -5.455 1.00 65.31 108 ASN A O 1
ATOM 832 N N . THR A 1 109 ? 4.537 8.024 -7.322 1.00 65.19 109 THR A N 1
ATOM 833 C CA . THR A 1 109 ? 5.226 6.736 -7.079 1.00 65.19 109 THR A CA 1
ATOM 834 C C . THR A 1 109 ? 5.631 6.464 -5.622 1.00 65.19 109 THR A C 1
ATOM 836 O O . THR A 1 109 ? 5.503 5.339 -5.140 1.00 65.19 109 THR A O 1
ATOM 839 N N . TYR A 1 110 ? 6.142 7.480 -4.918 1.00 75.31 110 TYR A N 1
ATOM 840 C CA . TYR A 1 110 ? 6.554 7.366 -3.515 1.00 75.31 110 TYR A CA 1
ATOM 841 C C . TYR A 1 110 ? 5.373 7.085 -2.577 1.00 75.31 110 TYR A C 1
ATOM 843 O O . TYR A 1 110 ? 5.502 6.344 -1.605 1.00 75.31 110 TYR A O 1
ATOM 851 N N . GLU A 1 111 ? 4.220 7.671 -2.871 1.00 78.94 111 GLU A N 1
ATOM 852 C CA . GLU A 1 111 ? 3.045 7.697 -2.015 1.00 78.94 111 GLU A CA 1
ATOM 853 C C . GLU A 1 111 ? 2.432 6.307 -1.835 1.00 78.94 111 GLU A C 1
ATOM 855 O O . GLU A 1 111 ? 2.188 5.896 -0.703 1.00 78.94 111 GLU A O 1
ATOM 860 N N . GLY A 1 112 ? 2.301 5.525 -2.911 1.00 81.75 112 GLY A N 1
ATOM 861 C CA . GLY A 1 112 ? 1.798 4.149 -2.826 1.00 81.75 112 GLY A CA 1
ATOM 862 C C . GLY A 1 112 ? 2.658 3.257 -1.926 1.00 81.75 112 GLY A C 1
ATOM 863 O O . GLY A 1 112 ? 2.138 2.536 -1.076 1.00 81.75 112 GLY A O 1
ATOM 864 N N . LEU A 1 113 ? 3.989 3.343 -2.044 1.00 85.44 113 LEU A N 1
ATOM 865 C CA . LEU A 1 113 ? 4.910 2.605 -1.170 1.00 85.44 113 LEU A CA 1
ATOM 866 C C . LEU A 1 113 ? 4.889 3.146 0.264 1.00 85.44 113 LEU A C 1
ATOM 868 O O . LEU A 1 113 ? 4.907 2.380 1.230 1.00 85.44 113 LEU A O 1
ATOM 872 N N . ALA A 1 114 ? 4.818 4.467 0.416 1.00 87.56 114 ALA A N 1
ATOM 873 C CA . ALA A 1 114 ? 4.718 5.110 1.711 1.00 87.56 114 ALA A CA 1
ATOM 874 C C . ALA A 1 114 ? 3.468 4.648 2.461 1.00 87.56 114 ALA A C 1
ATOM 876 O O . ALA A 1 114 ? 3.587 4.284 3.628 1.00 87.56 114 ALA A O 1
ATOM 877 N N . ARG A 1 115 ? 2.302 4.568 1.808 1.00 91.75 115 ARG A N 1
ATOM 878 C CA . ARG A 1 115 ? 1.058 4.117 2.448 1.00 91.75 115 ARG A CA 1
ATOM 879 C C . ARG A 1 115 ? 1.091 2.652 2.877 1.00 91.75 115 ARG A C 1
ATOM 881 O O . ARG A 1 115 ? 0.434 2.303 3.849 1.00 91.75 115 ARG A O 1
ATOM 888 N N . LEU A 1 116 ? 1.948 1.825 2.280 1.00 92.38 116 LEU A N 1
ATOM 889 C CA . LEU A 1 116 ? 2.225 0.460 2.750 1.00 92.38 116 LEU A CA 1
ATOM 890 C C . LEU A 1 116 ? 3.160 0.398 3.967 1.00 92.38 116 LEU A C 1
ATOM 892 O O . LEU A 1 116 ? 3.459 -0.686 4.460 1.00 92.38 116 LEU A O 1
ATOM 896 N N . GLY A 1 117 ? 3.611 1.541 4.486 1.00 92.56 117 GLY A N 1
ATOM 897 C CA . GLY A 1 117 ? 4.490 1.581 5.652 1.00 92.56 117 GLY A CA 1
ATOM 898 C C . GLY A 1 117 ? 5.954 1.368 5.293 1.00 92.56 117 GLY A C 1
ATOM 899 O O . GLY A 1 117 ? 6.729 0.913 6.127 1.00 92.56 117 GLY A O 1
ATOM 900 N N . LEU A 1 118 ? 6.342 1.682 4.054 1.00 92.00 118 LEU A N 1
ATOM 901 C CA . LEU A 1 118 ? 7.680 1.408 3.530 1.00 92.00 118 LEU A CA 1
ATOM 902 C C . LEU A 1 118 ? 8.544 2.664 3.383 1.00 92.00 118 LEU A C 1
ATOM 904 O O . LEU A 1 118 ? 9.597 2.579 2.763 1.00 92.00 118 LEU A O 1
ATOM 908 N N . ARG A 1 119 ? 8.169 3.813 3.968 1.00 90.00 119 ARG A N 1
ATOM 909 C CA . ARG A 1 119 ? 8.911 5.092 3.836 1.00 90.00 119 ARG A CA 1
ATOM 910 C C . ARG A 1 119 ? 10.421 4.943 4.063 1.00 90.00 119 ARG A C 1
ATOM 912 O O . ARG A 1 119 ? 11.212 5.479 3.295 1.00 90.00 119 ARG A O 1
ATOM 919 N N . ASN A 1 120 ? 10.813 4.147 5.058 1.00 89.44 120 ASN A N 1
ATOM 920 C CA . ASN A 1 120 ? 12.218 3.914 5.405 1.00 89.44 120 ASN A CA 1
ATOM 921 C C . ASN A 1 120 ? 12.919 2.894 4.487 1.00 89.44 120 ASN A C 1
ATOM 923 O O . ASN A 1 120 ? 14.137 2.766 4.545 1.00 89.44 120 ASN A O 1
ATOM 927 N N . HIS A 1 121 ? 12.186 2.169 3.644 1.00 87.31 121 HIS A N 1
ATOM 928 C CA . HIS A 1 121 ? 12.683 1.108 2.761 1.00 87.31 121 HIS A CA 1
ATOM 929 C C . HIS A 1 121 ? 12.745 1.516 1.284 1.00 87.31 121 HIS A C 1
ATOM 931 O O . HIS A 1 121 ? 13.166 0.716 0.453 1.00 87.31 121 HIS A O 1
ATOM 937 N N . ILE A 1 122 ? 12.349 2.743 0.947 1.00 86.44 122 ILE A N 1
ATOM 938 C CA . ILE A 1 122 ? 12.379 3.260 -0.423 1.00 86.44 122 ILE A CA 1
ATOM 939 C C . ILE A 1 122 ? 13.765 3.833 -0.722 1.00 86.44 122 ILE A C 1
ATOM 941 O O . ILE A 1 122 ? 14.299 4.618 0.064 1.00 86.44 122 ILE A O 1
ATOM 945 N N . GLN A 1 123 ? 14.336 3.478 -1.872 1.00 85.31 123 GLN A N 1
ATOM 946 C CA . GLN A 1 123 ? 15.570 4.078 -2.382 1.00 85.31 123 GLN A CA 1
ATOM 947 C C . GLN A 1 123 ? 15.474 4.354 -3.889 1.00 85.31 123 GLN A C 1
ATOM 949 O O . GLN A 1 123 ? 14.801 3.602 -4.598 1.00 85.31 123 GLN A O 1
ATOM 954 N N . PRO A 1 124 ? 16.152 5.396 -4.406 1.00 83.12 124 PRO A N 1
ATOM 955 C CA . PRO A 1 124 ? 16.316 5.576 -5.845 1.00 83.12 124 PRO A CA 1
ATOM 956 C C . PRO A 1 124 ? 17.025 4.373 -6.477 1.00 83.12 124 PRO A C 1
ATOM 958 O O . PRO A 1 124 ? 17.962 3.823 -5.898 1.00 83.12 124 PRO A O 1
ATOM 961 N N . ALA A 1 125 ? 16.606 3.989 -7.679 1.00 83.31 125 ALA A N 1
ATOM 962 C CA . ALA A 1 125 ? 17.238 2.935 -8.468 1.00 83.31 125 ALA A CA 1
ATOM 963 C C . ALA A 1 125 ? 17.338 3.339 -9.942 1.00 83.31 125 ALA A C 1
ATOM 965 O O . ALA A 1 125 ? 16.722 4.308 -10.382 1.00 83.31 125 ALA A O 1
ATOM 966 N N . SER A 1 126 ? 18.104 2.579 -10.726 1.00 83.88 126 SER A N 1
ATOM 967 C CA . SER A 1 126 ? 18.042 2.674 -12.184 1.00 83.88 126 SER A CA 1
ATOM 968 C C . SER A 1 126 ? 16.910 1.796 -12.719 1.00 83.88 126 SER A C 1
ATOM 970 O O . SER A 1 126 ? 16.682 0.691 -12.219 1.00 83.88 126 SER A O 1
ATOM 972 N N . ALA A 1 127 ? 16.231 2.235 -13.782 1.00 82.06 127 ALA A N 1
ATOM 973 C CA . ALA A 1 127 ? 15.236 1.399 -14.456 1.00 82.06 127 ALA A CA 1
ATOM 974 C C . ALA A 1 127 ? 15.850 0.075 -14.949 1.00 82.06 127 ALA A C 1
ATOM 976 O O . ALA A 1 127 ? 15.209 -0.971 -14.874 1.00 82.06 127 ALA A O 1
ATOM 977 N N . GLN A 1 128 ? 17.126 0.083 -15.351 1.00 82.38 128 GLN A N 1
ATOM 978 C CA . GLN A 1 128 ? 17.841 -1.136 -15.728 1.00 82.38 128 GLN A CA 1
ATOM 979 C C . GLN A 1 128 ? 17.948 -2.155 -14.580 1.00 82.38 128 GLN A C 1
ATOM 981 O O . GLN A 1 128 ? 17.847 -3.354 -14.829 1.00 82.38 128 GLN A O 1
ATOM 986 N N . ALA A 1 129 ? 18.116 -1.713 -13.329 1.00 81.50 129 ALA A N 1
ATOM 987 C CA . ALA A 1 129 ? 18.145 -2.620 -12.181 1.00 81.50 129 ALA A CA 1
ATOM 988 C C . ALA A 1 129 ? 16.799 -3.343 -12.003 1.00 81.50 129 ALA A C 1
ATOM 990 O O . ALA A 1 129 ? 16.771 -4.561 -11.829 1.00 81.50 129 ALA A O 1
ATOM 991 N N . LEU A 1 130 ? 15.684 -2.617 -12.127 1.00 80.75 130 LEU A N 1
ATOM 992 C CA . LEU A 1 130 ? 14.339 -3.197 -12.058 1.00 80.75 130 LEU A CA 1
ATOM 993 C C . LEU A 1 130 ? 14.054 -4.119 -13.258 1.00 80.75 130 LEU A C 1
ATOM 995 O O . LEU A 1 130 ? 13.486 -5.194 -13.080 1.00 80.75 130 LEU A O 1
ATOM 999 N N . ILE A 1 131 ? 14.510 -3.764 -14.468 1.00 80.75 131 ILE A N 1
ATOM 1000 C CA . ILE A 1 131 ? 14.449 -4.645 -15.654 1.00 80.75 131 ILE A CA 1
ATOM 1001 C C . ILE A 1 131 ? 15.189 -5.965 -15.399 1.00 80.75 131 ILE A C 1
ATOM 1003 O O . ILE A 1 131 ? 14.716 -7.023 -15.811 1.00 80.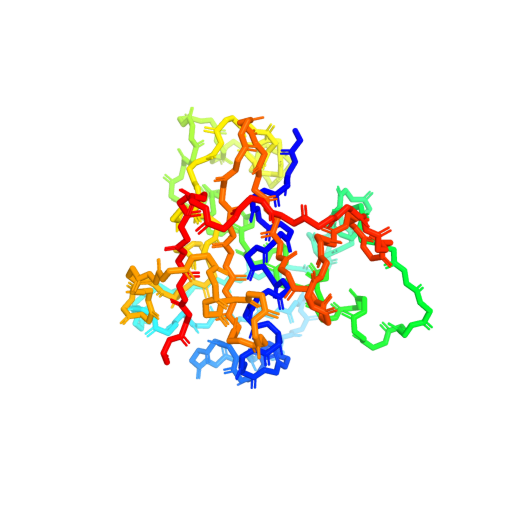75 131 ILE A O 1
ATOM 1007 N N . ASN A 1 132 ? 16.307 -5.914 -14.674 1.00 82.94 132 ASN A N 1
ATOM 1008 C CA . ASN A 1 132 ? 17.094 -7.087 -14.298 1.00 82.94 132 ASN A CA 1
ATOM 1009 C C . ASN A 1 132 ? 16.510 -7.859 -13.094 1.00 82.94 132 ASN A C 1
ATOM 1011 O O . ASN A 1 132 ? 17.120 -8.827 -12.646 1.00 82.94 132 ASN A O 1
ATOM 1015 N N . GLY A 1 133 ? 15.337 -7.466 -12.583 1.00 75.00 133 GLY A N 1
ATOM 1016 C CA . GLY A 1 133 ? 14.586 -8.212 -11.569 1.00 75.00 133 GLY A CA 1
ATOM 1017 C C . GLY A 1 133 ? 14.687 -7.675 -10.142 1.00 75.00 133 GLY A C 1
ATOM 1018 O O . GLY A 1 133 ? 14.164 -8.315 -9.231 1.00 75.00 133 GLY A O 1
ATOM 1019 N N . VAL A 1 134 ? 15.318 -6.516 -9.924 1.00 80.62 134 VAL A N 1
ATOM 1020 C CA . VAL A 1 134 ? 15.294 -5.856 -8.610 1.00 80.62 134 VAL A CA 1
ATOM 1021 C C . VAL A 1 134 ? 13.857 -5.403 -8.290 1.00 80.62 134 VAL A C 1
ATOM 1023 O O . VAL A 1 134 ? 13.268 -4.683 -9.097 1.00 80.62 134 VAL A O 1
ATOM 1026 N N . PRO A 1 135 ? 13.272 -5.788 -7.138 1.00 76.31 135 PRO A N 1
ATOM 1027 C CA . PRO A 1 135 ? 11.907 -5.401 -6.784 1.00 76.31 135 PRO A CA 1
ATOM 1028 C C . PRO A 1 135 ? 11.746 -3.889 -6.579 1.00 76.31 135 PRO A C 1
ATOM 1030 O O . PRO A 1 135 ? 12.448 -3.275 -5.773 1.00 76.31 135 PRO A O 1
ATOM 1033 N N . GLY A 1 136 ? 10.770 -3.288 -7.255 1.00 78.56 136 GLY A N 1
ATOM 1034 C CA . GLY A 1 136 ? 10.551 -1.848 -7.204 1.00 78.56 136 GLY A CA 1
ATOM 1035 C C . GLY A 1 136 ? 9.402 -1.379 -8.089 1.00 78.56 136 GLY A C 1
ATOM 1036 O O . GLY A 1 136 ? 8.704 -2.179 -8.712 1.00 78.56 136 GLY A O 1
ATOM 1037 N N . VAL A 1 137 ? 9.217 -0.065 -8.151 1.00 76.81 137 VAL A N 1
ATOM 1038 C CA . VAL A 1 137 ? 8.237 0.600 -9.018 1.00 76.81 137 VAL A CA 1
ATOM 1039 C C . VAL A 1 137 ? 8.947 1.558 -9.968 1.00 76.81 137 VAL A C 1
ATOM 1041 O O . VAL A 1 137 ? 9.917 2.220 -9.598 1.00 76.81 137 VAL A O 1
ATOM 1044 N N . MET A 1 138 ? 8.454 1.635 -11.198 1.00 76.56 138 MET A N 1
ATOM 1045 C CA . MET A 1 138 ? 8.849 2.631 -12.189 1.00 76.56 138 MET A CA 1
ATOM 1046 C C . MET A 1 138 ? 7.701 3.594 -12.446 1.00 76.56 138 MET A C 1
ATOM 1048 O O . MET A 1 138 ? 6.543 3.183 -12.425 1.00 76.56 138 MET A O 1
ATOM 1052 N N . ALA A 1 139 ? 8.041 4.845 -12.743 1.00 65.81 139 ALA A N 1
ATOM 1053 C CA . ALA A 1 139 ? 7.116 5.832 -13.280 1.00 65.81 139 ALA A CA 1
ATOM 1054 C C . ALA A 1 139 ? 7.551 6.238 -14.695 1.00 65.81 139 ALA A C 1
ATOM 1056 O O . ALA A 1 139 ? 8.698 6.636 -14.913 1.00 65.81 139 ALA A O 1
ATOM 1057 N N . GLN A 1 140 ? 6.631 6.154 -15.654 1.00 62.62 140 GLN A N 1
ATOM 1058 C CA . GLN A 1 140 ? 6.815 6.637 -17.022 1.00 62.62 140 GLN A CA 1
ATOM 1059 C C . GLN A 1 140 ? 5.476 7.125 -17.586 1.00 62.62 140 GLN A C 1
ATOM 1061 O O . GLN A 1 140 ? 4.477 6.424 -17.462 1.00 62.62 140 GLN A O 1
ATOM 1066 N N . ASN A 1 141 ? 5.475 8.283 -18.262 1.00 54.88 141 ASN A N 1
ATOM 1067 C CA . ASN A 1 141 ? 4.302 8.855 -18.943 1.00 54.88 141 ASN A CA 1
ATOM 1068 C C . ASN A 1 141 ? 3.050 8.898 -18.045 1.00 54.88 141 ASN A C 1
ATOM 1070 O O . ASN A 1 141 ? 2.006 8.373 -18.424 1.00 54.88 141 ASN A O 1
ATOM 1074 N N . ASP A 1 142 ? 3.183 9.450 -16.835 1.00 58.38 142 ASP A N 1
ATOM 1075 C CA . ASP A 1 142 ? 2.103 9.548 -15.837 1.00 58.38 142 ASP A CA 1
ATOM 1076 C C . ASP A 1 142 ? 1.522 8.203 -15.360 1.00 58.38 142 ASP A C 1
ATOM 1078 O O . ASP A 1 142 ? 0.454 8.145 -14.751 1.00 58.38 142 ASP A O 1
ATOM 1082 N N . HIS A 1 143 ? 2.246 7.104 -15.590 1.00 65.62 143 HIS A N 1
ATOM 1083 C CA . HIS A 1 143 ? 1.849 5.772 -15.166 1.00 65.62 143 HIS A CA 1
ATOM 1084 C C . HIS A 1 143 ? 2.920 5.122 -14.290 1.00 65.62 143 HIS A C 1
ATOM 1086 O O . HIS A 1 143 ? 4.101 5.074 -14.645 1.00 65.62 143 HIS A O 1
ATOM 1092 N N . VAL A 1 144 ? 2.493 4.599 -13.139 1.00 69.62 144 VAL A N 1
ATOM 1093 C CA . VAL A 1 144 ? 3.347 3.843 -12.222 1.00 69.62 144 VAL A CA 1
ATOM 1094 C C . VAL A 1 144 ? 3.061 2.358 -12.374 1.00 69.62 144 VAL A C 1
ATOM 1096 O O . VAL A 1 144 ? 1.910 1.930 -12.296 1.00 69.62 144 VAL A O 1
ATOM 1099 N N . PHE A 1 145 ? 4.110 1.563 -12.564 1.00 73.38 145 PHE A N 1
ATOM 1100 C CA . PHE A 1 145 ? 4.007 0.118 -12.737 1.00 73.38 145 PHE A CA 1
ATOM 1101 C C . PHE A 1 145 ? 5.162 -0.620 -12.060 1.00 73.38 145 PHE A C 1
ATOM 1103 O O . PHE A 1 145 ? 6.267 -0.102 -11.882 1.00 73.38 145 PHE A O 1
ATOM 1110 N N . THR A 1 146 ? 4.907 -1.874 -11.701 1.00 74.50 146 THR A N 1
ATOM 1111 C CA . THR A 1 146 ? 5.945 -2.829 -11.297 1.00 74.50 146 THR A CA 1
ATOM 1112 C C . THR A 1 146 ? 6.539 -3.469 -12.545 1.00 74.50 146 THR A C 1
ATOM 1114 O O . THR A 1 146 ? 5.856 -3.618 -13.562 1.00 74.50 146 THR A O 1
ATOM 1117 N N . VAL A 1 147 ? 7.804 -3.878 -12.470 1.00 76.50 147 VAL A N 1
ATOM 1118 C CA . VAL A 1 147 ? 8.439 -4.670 -13.524 1.00 76.50 147 VAL A CA 1
ATOM 1119 C C . VAL A 1 147 ? 8.630 -6.098 -13.054 1.00 76.50 147 VAL A C 1
ATOM 1121 O O . VAL A 1 147 ? 9.354 -6.365 -12.099 1.00 76.50 147 VAL A O 1
ATOM 1124 N N . LEU A 1 148 ? 7.969 -7.019 -13.749 1.00 72.19 148 LEU A N 1
ATOM 1125 C CA . LEU A 1 148 ? 8.033 -8.452 -13.499 1.00 72.19 148 LEU A CA 1
ATOM 1126 C C . LEU A 1 148 ? 8.653 -9.122 -14.724 1.00 72.19 148 LEU A C 1
ATOM 1128 O O . LEU A 1 148 ? 8.202 -8.915 -15.852 1.00 72.19 148 LEU A O 1
ATOM 1132 N N . ASN A 1 149 ? 9.707 -9.913 -14.514 1.00 72.12 149 ASN A N 1
ATOM 1133 C CA . ASN A 1 149 ? 10.425 -10.622 -15.583 1.00 72.12 149 ASN A CA 1
ATOM 1134 C C . ASN A 1 149 ? 10.877 -9.699 -16.739 1.00 72.12 149 ASN A C 1
ATOM 1136 O O . ASN A 1 149 ? 10.770 -10.051 -17.915 1.00 72.12 149 ASN A O 1
ATOM 1140 N N . GLY A 1 150 ? 11.337 -8.486 -16.412 1.00 76.31 150 GLY A N 1
ATOM 1141 C CA . GLY A 1 150 ? 11.821 -7.501 -17.387 1.00 76.31 150 GLY A CA 1
ATOM 1142 C C . GLY A 1 150 ? 10.734 -6.820 -18.231 1.00 76.31 150 GLY A C 1
ATOM 1143 O O . GLY A 1 150 ? 11.054 -6.182 -19.238 1.00 76.31 150 GLY A O 1
ATOM 1144 N N . ARG A 1 151 ? 9.454 -6.949 -17.859 1.00 77.81 151 ARG A N 1
ATOM 1145 C CA . ARG A 1 151 ? 8.315 -6.312 -18.540 1.00 77.81 151 ARG A CA 1
ATOM 1146 C C . ARG A 1 151 ? 7.435 -5.556 -17.552 1.00 77.81 151 ARG A C 1
ATOM 1148 O O . ARG A 1 151 ? 7.381 -5.918 -16.379 1.00 77.81 151 ARG A O 1
ATOM 1155 N N . THR A 1 152 ? 6.742 -4.522 -18.023 1.00 77.38 152 THR A N 1
ATOM 1156 C CA . THR A 1 152 ? 5.736 -3.834 -17.204 1.00 77.38 152 THR A CA 1
ATOM 1157 C C . THR A 1 152 ? 4.619 -4.804 -16.828 1.00 77.38 152 THR A C 1
ATOM 1159 O O . THR A 1 152 ? 4.291 -5.706 -17.600 1.00 77.38 152 THR A O 1
ATOM 1162 N N . ASP A 1 153 ? 4.052 -4.654 -15.637 1.00 77.56 153 ASP A N 1
ATOM 1163 C CA . ASP A 1 153 ? 2.882 -5.413 -15.209 1.00 77.56 153 ASP A CA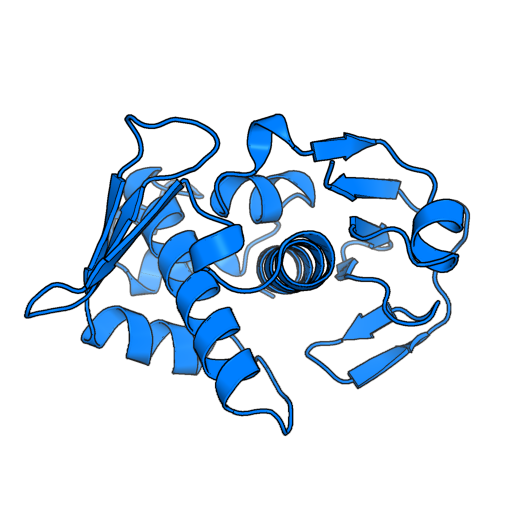 1
ATOM 1164 C C . ASP A 1 153 ? 1.662 -4.492 -15.082 1.00 77.56 153 ASP A C 1
ATOM 1166 O O . ASP A 1 153 ? 1.675 -3.508 -14.344 1.00 77.56 153 ASP A O 1
ATOM 1170 N N . ASN A 1 154 ? 0.600 -4.830 -15.814 1.00 69.62 154 ASN A N 1
ATOM 1171 C CA . ASN A 1 154 ? -0.653 -4.088 -15.868 1.00 69.62 154 ASN A CA 1
ATOM 1172 C C . ASN A 1 154 ? -1.749 -4.911 -15.179 1.00 69.62 154 ASN A C 1
ATOM 1174 O O . ASN A 1 154 ? -2.363 -5.790 -15.787 1.00 69.62 154 ASN A O 1
ATOM 1178 N N . TYR A 1 155 ? -1.944 -4.687 -13.877 1.00 62.41 155 TYR A N 1
ATOM 1179 C CA . TYR A 1 155 ? -2.942 -5.395 -13.056 1.00 62.41 155 TYR A CA 1
ATOM 1180 C C . TYR A 1 155 ? -2.867 -6.940 -13.119 1.00 62.41 155 TYR A C 1
ATOM 1182 O O . TYR A 1 155 ? -3.849 -7.606 -12.815 1.00 62.41 155 TYR A O 1
ATOM 1190 N N . GLY A 1 156 ? -1.691 -7.517 -13.409 1.00 64.06 156 GLY A N 1
ATOM 1191 C CA . GLY A 1 156 ? -1.463 -8.969 -13.491 1.00 64.06 156 GLY A CA 1
ATOM 1192 C C . GLY A 1 156 ? -1.294 -9.487 -14.922 1.00 64.06 156 GLY A C 1
ATOM 1193 O O . GLY A 1 156 ? -1.158 -10.691 -15.128 1.00 64.06 156 GLY A O 1
ATOM 1194 N N . THR A 1 157 ? -1.319 -8.594 -15.915 1.00 66.50 157 THR A N 1
ATOM 1195 C CA . THR A 1 157 ? -1.033 -8.911 -17.319 1.00 66.50 157 THR A CA 1
ATOM 1196 C C . THR A 1 157 ? 0.306 -8.306 -17.721 1.00 66.50 157 THR A C 1
ATOM 1198 O O . THR A 1 157 ? 0.553 -7.125 -17.480 1.00 66.50 157 THR A O 1
ATOM 1201 N N . SER A 1 158 ? 1.160 -9.090 -18.380 1.00 75.75 158 SER A N 1
ATOM 1202 C CA . SER A 1 158 ? 2.438 -8.580 -18.881 1.00 75.75 158 SER A CA 1
ATOM 1203 C C . SER A 1 158 ? 2.227 -7.550 -19.995 1.00 75.75 158 SER A C 1
ATOM 1205 O O . SER A 1 158 ? 1.508 -7.799 -20.962 1.00 75.75 158 SER A O 1
ATOM 1207 N N . GLY A 1 159 ? 2.865 -6.393 -19.849 1.00 77.38 159 GLY A N 1
ATOM 1208 C CA . GLY A 1 159 ? 2.835 -5.268 -20.771 1.00 77.38 159 GLY A CA 1
ATOM 1209 C C . GLY A 1 159 ? 4.096 -5.181 -21.630 1.00 77.38 159 GLY A C 1
ATOM 1210 O O . GLY A 1 159 ? 4.609 -6.189 -22.117 1.00 77.38 159 GLY A O 1
ATOM 1211 N N . TYR A 1 160 ? 4.579 -3.963 -21.867 1.00 77.75 160 TYR A N 1
ATOM 1212 C CA . TYR A 1 160 ? 5.692 -3.644 -22.766 1.00 77.75 160 TYR A CA 1
ATOM 1213 C C . TYR A 1 160 ? 7.059 -3.693 -22.054 1.00 77.75 160 TYR A C 1
ATOM 1215 O O . TYR A 1 160 ? 7.146 -3.940 -20.851 1.00 77.75 160 TYR A O 1
ATOM 1223 N N . ARG A 1 161 ? 8.155 -3.504 -22.803 1.00 79.69 161 ARG A N 1
ATOM 1224 C CA . ARG A 1 161 ? 9.495 -3.324 -22.216 1.00 79.69 161 ARG A CA 1
ATOM 1225 C C . ARG A 1 161 ? 9.662 -1.867 -21.760 1.00 79.69 161 ARG A C 1
ATOM 1227 O O . ARG A 1 161 ? 9.579 -0.997 -22.624 1.00 79.69 161 ARG A O 1
ATOM 1234 N N . PRO A 1 162 ? 9.902 -1.597 -20.467 1.00 77.94 162 PRO A N 1
ATOM 1235 C CA . PRO A 1 162 ? 10.040 -0.231 -19.971 1.00 77.94 162 PRO A CA 1
ATOM 1236 C C . PRO A 1 162 ? 11.262 0.484 -20.561 1.00 77.94 162 PRO A C 1
ATOM 1238 O O . PRO A 1 162 ? 12.245 -0.162 -20.929 1.00 77.94 162 PRO A O 1
ATOM 1241 N N . ASP A 1 163 ? 11.213 1.817 -20.618 1.00 79.88 163 ASP A N 1
ATOM 1242 C CA . ASP A 1 163 ? 12.372 2.629 -21.005 1.00 79.88 163 ASP A CA 1
ATOM 1243 C C . ASP A 1 163 ? 13.463 2.539 -19.923 1.00 79.88 163 ASP A C 1
ATOM 1245 O O . ASP A 1 163 ? 13.193 2.836 -18.755 1.00 79.88 163 ASP A O 1
ATOM 1249 N N . PRO A 1 164 ? 14.707 2.170 -20.279 1.00 78.75 164 PRO A N 1
ATOM 1250 C CA . PRO A 1 164 ? 15.818 2.081 -19.333 1.00 78.75 164 PRO A CA 1
ATOM 1251 C C . PRO A 1 164 ? 16.224 3.427 -18.701 1.00 78.75 164 PRO A C 1
ATOM 1253 O O . PRO A 1 164 ? 17.070 3.434 -17.805 1.00 78.75 164 PRO A O 1
ATOM 1256 N N . ARG A 1 165 ? 15.651 4.556 -19.138 1.00 79.56 165 ARG A N 1
ATOM 1257 C CA . ARG A 1 165 ? 15.849 5.895 -18.557 1.00 79.56 165 ARG A CA 1
ATOM 1258 C C . ARG A 1 165 ? 14.694 6.375 -17.670 1.00 79.56 165 ARG A C 1
ATOM 1260 O O . ARG A 1 165 ? 14.756 7.499 -17.179 1.00 79.56 165 ARG A O 1
ATOM 1267 N N . ALA A 1 166 ? 13.655 5.563 -17.463 1.00 80.88 166 ALA A N 1
ATOM 1268 C CA . ALA A 1 166 ? 12.523 5.926 -16.612 1.00 80.88 166 ALA A CA 1
ATOM 1269 C C . ALA A 1 166 ? 12.938 6.140 -15.142 1.00 80.88 166 ALA A C 1
ATOM 1271 O O . ALA A 1 166 ? 13.908 5.550 -14.656 1.00 80.88 166 ALA A O 1
ATOM 1272 N N . TYR A 1 167 ? 12.173 6.964 -14.419 1.00 78.50 167 TYR A N 1
ATOM 1273 C CA . TYR A 1 167 ? 12.352 7.130 -12.978 1.00 78.50 167 TYR A CA 1
ATOM 1274 C C . TYR A 1 167 ? 11.979 5.832 -12.253 1.00 78.50 167 TYR A C 1
ATOM 1276 O O . TYR A 1 167 ? 10.937 5.235 -12.537 1.00 78.50 167 TYR A O 1
ATOM 1284 N N . ALA A 1 168 ? 12.823 5.396 -11.318 1.00 81.69 168 ALA A N 1
ATOM 1285 C CA . ALA A 1 168 ? 12.667 4.122 -10.629 1.00 81.69 168 ALA A CA 1
ATOM 1286 C C . ALA A 1 168 ? 12.965 4.232 -9.129 1.00 81.69 168 ALA A C 1
ATOM 1288 O O . ALA A 1 168 ? 13.928 4.871 -8.698 1.00 81.69 168 ALA A O 1
ATOM 1289 N N . LEU A 1 169 ? 12.147 3.535 -8.344 1.00 79.88 169 LEU A N 1
ATOM 1290 C CA . LEU A 1 169 ? 12.317 3.324 -6.913 1.00 79.88 169 LEU A CA 1
ATOM 1291 C C . LEU A 1 169 ? 12.435 1.826 -6.636 1.00 79.88 169 LEU A C 1
ATOM 1293 O O . LEU A 1 169 ? 11.671 1.032 -7.180 1.00 79.88 169 LEU A O 1
ATOM 1297 N N . THR A 1 170 ? 13.353 1.441 -5.757 1.00 84.06 170 THR A N 1
ATOM 1298 C CA . THR A 1 170 ? 13.517 0.066 -5.268 1.00 84.06 170 THR A CA 1
ATOM 1299 C C . THR A 1 170 ? 13.161 -0.041 -3.790 1.00 84.06 170 THR A C 1
ATOM 1301 O O . THR A 1 170 ? 13.180 0.954 -3.059 1.00 84.06 170 THR A O 1
ATOM 1304 N N . LEU A 1 171 ? 12.875 -1.266 -3.347 1.00 82.69 171 LEU A N 1
ATOM 1305 C CA . LEU A 1 171 ? 12.682 -1.605 -1.940 1.00 82.69 171 LEU A CA 1
ATOM 1306 C C . LEU A 1 171 ? 13.904 -2.342 -1.375 1.00 82.69 171 LEU A C 1
ATOM 1308 O O . LEU A 1 171 ? 14.330 -3.359 -1.928 1.00 82.69 171 LEU A O 1
ATOM 1312 N N . ARG A 1 172 ? 14.456 -1.836 -0.267 1.00 81.25 172 ARG A N 1
ATOM 1313 C CA . ARG A 1 172 ? 15.588 -2.441 0.457 1.00 81.25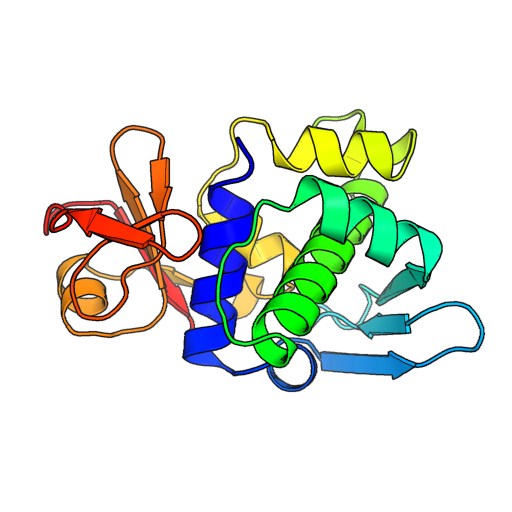 172 ARG A CA 1
ATOM 1314 C C . ARG A 1 172 ? 15.165 -3.334 1.612 1.00 81.25 172 ARG A C 1
ATOM 1316 O O . ARG A 1 172 ? 14.190 -3.011 2.328 1.00 81.25 172 ARG A O 1
#

Sequence (172 aa):
MNCVTVAGIKAAMQRFGGPDQVYASVERTRDGFTVRMRDNPANTYHVTHAELNEAAARSGFRGTNQKMLNEANFMYAVSAKRAQAENNDGYASQSFSAALNSLDSWENTYEGLARLGLRNHIQPASAQALINGVPGVMAQNDHVFTVLNGRTDNYGTSGYRPDPRAYALTLR

Foldseek 3Di:
DLQLLLQLLVLQCLPQNFLCRLAPHWAADPFAIWTAAPQDRVDIFGQGPVLLVVLLVLVLADDDDVVSSSRSSVLSSQLLRLCLVVCQPVNSVVDSVSSSVSSVDQDDNQSSNVSSRQNVFKDWDFLVVQLVPARWWWDDPSGIFHADNQATADSNDGDHRDDRRTTIIGGD

Radius of gyration: 14.97 Å; chains: 1; bounding box: 35×34×39 Å